Protein AF-A0A1V5GAW1-F1 (afdb_monomer_lite)

pLDDT: mean 86.17, std 14.67, range [40.56, 97.5]

Foldseek 3Di:
DDDDDPPPPPPPPPPPPPQAKWKWKAQPNRTPDTGRDQDAVNQEDEDDPVSLPDWFKIKMAIGGSDDDPWKKKKFKAFPVRDTQDIGTRDRIDIGISVVVCVSCPVTQKIWIKMWTHHNDPPPPDDIDITTNHIYGYD

Secondary structure (DSSP, 8-state):
---------------------EEEEEETTEEEEEE----TTTTEEEPPHHHHHSSSEEEEEEE-SS---SEEEEEEE-TTS-EEEEETT-SEEEEEHHHHHHHTTT-SEEEEEEEEE-SSTTS-PPPEEEEEEEEE--

Sequence (138 aa):
MKKSLILCSFILTTMWIQAQGKWQIIVNKKTLIATSEINDSLNTRIIKSSVWKSGGYLEVNYTEASPSNWIKSLHFIDEVNNELIKRENTTHTKIKISTLRKLFAGKKTLRIYMSIDPPNPMMMAPSKMITLCILKLP

Structure (mmCIF, N/CA/C/O backbone):
data_AF-A0A1V5GAW1-F1
#
_entry.id   AF-A0A1V5GAW1-F1
#
loop_
_atom_site.group_PDB
_atom_site.id
_atom_site.type_symbol
_atom_site.label_atom_id
_atom_site.label_alt_id
_atom_site.label_comp_id
_atom_site.label_asym_id
_atom_site.label_entity_id
_atom_site.label_seq_id
_atom_site.pdbx_PDB_ins_code
_atom_site.Cartn_x
_atom_site.Cartn_y
_atom_site.Cartn_z
_atom_site.occupancy
_atom_site.B_iso_or_equiv
_atom_site.auth_seq_id
_atom_site.auth_comp_id
_atom_site.auth_asym_id
_atom_site.auth_atom_id
_atom_site.pdbx_PDB_model_num
ATOM 1 N N . MET A 1 1 ? 65.916 19.326 4.723 1.00 42.53 1 MET A N 1
ATOM 2 C CA . MET A 1 1 ? 64.472 19.603 4.900 1.00 42.53 1 MET A CA 1
ATOM 3 C C . MET A 1 1 ? 63.816 19.646 3.524 1.00 42.53 1 MET A C 1
ATOM 5 O O . MET A 1 1 ? 63.941 20.651 2.837 1.00 42.53 1 MET A O 1
ATOM 9 N N . LYS A 1 2 ? 63.212 18.545 3.060 1.00 40.56 2 LYS A N 1
ATOM 10 C CA . LYS A 1 2 ? 62.506 18.501 1.767 1.00 40.56 2 LYS A CA 1
ATOM 11 C C . LYS A 1 2 ? 61.042 18.169 2.034 1.00 40.56 2 LYS A C 1
ATOM 13 O O . LYS A 1 2 ? 60.743 17.216 2.744 1.00 40.56 2 LYS A O 1
ATOM 18 N N . LYS A 1 3 ? 60.185 19.078 1.574 1.00 47.75 3 LYS A N 1
ATOM 19 C CA . LYS A 1 3 ? 58.765 19.188 1.895 1.00 47.75 3 LYS A CA 1
ATOM 20 C C . LYS A 1 3 ? 57.962 18.128 1.142 1.00 47.75 3 LYS A C 1
ATOM 22 O O . LYS A 1 3 ? 58.259 17.825 -0.009 1.00 47.75 3 LYS A O 1
ATOM 27 N N . SER A 1 4 ? 56.965 17.604 1.843 1.00 58.09 4 SER A N 1
ATOM 28 C CA . SER A 1 4 ? 55.946 16.660 1.401 1.00 58.09 4 SER A CA 1
ATOM 29 C C . SER A 1 4 ? 55.290 17.037 0.075 1.00 58.09 4 SER A C 1
ATOM 31 O O . SER A 1 4 ? 54.944 18.195 -0.145 1.00 58.09 4 SER A O 1
ATOM 33 N N . LEU A 1 5 ? 55.003 16.024 -0.738 1.00 51.09 5 LEU A N 1
ATOM 34 C CA . LEU A 1 5 ? 53.970 16.077 -1.769 1.00 51.09 5 LEU A CA 1
ATOM 35 C C . LEU A 1 5 ? 53.310 14.694 -1.826 1.00 51.09 5 LEU A C 1
ATOM 37 O O . LEU A 1 5 ? 53.595 13.865 -2.683 1.00 51.09 5 LEU A O 1
ATOM 41 N N . ILE A 1 6 ? 52.481 14.418 -0.815 1.00 55.88 6 ILE A N 1
ATOM 42 C CA . ILE A 1 6 ? 51.560 13.281 -0.830 1.00 55.88 6 ILE A CA 1
ATOM 43 C C . ILE A 1 6 ? 50.419 13.694 -1.756 1.00 55.88 6 ILE A C 1
ATOM 45 O O . ILE A 1 6 ? 49.565 14.507 -1.402 1.00 55.88 6 ILE A O 1
ATOM 49 N N . LEU A 1 7 ? 50.476 13.177 -2.980 1.00 46.69 7 LEU A N 1
ATOM 50 C CA . LEU A 1 7 ? 49.431 13.273 -3.983 1.00 46.69 7 LEU A CA 1
ATOM 51 C C . LEU A 1 7 ? 48.223 12.473 -3.469 1.00 46.69 7 LEU A C 1
ATOM 53 O O . LEU A 1 7 ? 48.161 11.252 -3.592 1.00 46.69 7 LEU A O 1
ATOM 57 N N . CYS A 1 8 ? 47.303 13.169 -2.804 1.00 51.00 8 CYS A N 1
ATOM 58 C CA . CYS A 1 8 ? 46.021 12.635 -2.363 1.00 51.00 8 CYS A CA 1
ATOM 59 C C . CYS A 1 8 ? 45.174 12.324 -3.606 1.00 51.00 8 CYS A C 1
ATOM 61 O O . CYS A 1 8 ? 44.461 13.187 -4.116 1.00 51.00 8 CYS A O 1
ATOM 63 N N . SER A 1 9 ? 45.284 11.097 -4.118 1.00 53.38 9 SER A N 1
ATOM 64 C CA . SER A 1 9 ? 44.363 10.545 -5.110 1.00 53.38 9 SER A CA 1
ATOM 65 C C . SER A 1 9 ? 42.963 10.506 -4.505 1.00 53.38 9 SER A C 1
ATOM 67 O O . SER A 1 9 ? 42.603 9.592 -3.766 1.00 53.38 9 SER A O 1
ATOM 69 N N . PHE A 1 10 ? 42.191 11.550 -4.790 1.00 52.84 10 PHE A N 1
ATOM 70 C CA . PHE A 1 10 ? 40.787 11.675 -4.443 1.00 52.84 10 PHE A CA 1
ATOM 71 C C . PHE A 1 10 ? 40.016 10.646 -5.277 1.00 52.84 10 PHE A C 1
ATOM 73 O O . PHE A 1 10 ? 39.701 10.869 -6.446 1.00 52.84 10 PHE A O 1
ATOM 80 N N . ILE A 1 11 ? 39.787 9.469 -4.694 1.00 56.19 11 ILE A N 1
ATOM 81 C CA . ILE A 1 11 ? 38.952 8.418 -5.273 1.00 56.19 11 ILE A CA 1
ATOM 82 C C . ILE A 1 11 ? 37.514 8.951 -5.280 1.00 56.19 11 ILE A C 1
ATOM 84 O O . ILE A 1 11 ? 36.774 8.818 -4.306 1.00 56.19 11 ILE A O 1
ATOM 88 N N . LEU A 1 12 ? 37.126 9.578 -6.392 1.00 51.22 12 LEU A N 1
ATOM 89 C CA . LEU A 1 12 ? 35.740 9.863 -6.749 1.00 51.22 12 LEU A CA 1
ATOM 90 C C . LEU A 1 12 ? 35.032 8.527 -6.999 1.00 51.22 12 LEU A C 1
ATOM 92 O O . LEU A 1 12 ? 34.859 8.089 -8.133 1.00 51.22 12 LEU A O 1
ATOM 96 N N . THR A 1 13 ? 34.630 7.862 -5.917 1.00 54.38 13 THR A N 1
ATOM 97 C CA . THR A 1 13 ? 33.575 6.854 -5.978 1.00 54.38 13 THR A CA 1
ATOM 98 C C . THR A 1 13 ? 32.281 7.596 -6.282 1.00 54.38 13 THR A C 1
ATOM 100 O O . THR A 1 13 ? 31.601 8.126 -5.407 1.00 54.38 13 THR A O 1
ATOM 103 N N . THR A 1 14 ? 31.962 7.705 -7.569 1.00 52.81 14 THR A N 1
ATOM 104 C CA . THR A 1 14 ? 30.637 8.120 -8.008 1.00 52.81 14 THR A CA 1
ATOM 105 C C . THR A 1 14 ? 29.656 7.072 -7.499 1.00 52.81 14 THR A C 1
ATOM 107 O O . THR A 1 14 ? 29.580 5.954 -8.002 1.00 52.81 14 THR A O 1
ATOM 110 N N . MET A 1 15 ? 28.938 7.398 -6.426 1.00 47.75 15 MET A N 1
ATOM 111 C CA . MET A 1 15 ? 27.827 6.581 -5.966 1.00 47.75 15 MET A CA 1
ATOM 112 C C . MET A 1 15 ? 26.761 6.608 -7.057 1.00 47.75 15 MET A C 1
ATOM 114 O O . MET A 1 15 ? 26.121 7.632 -7.294 1.00 47.75 15 MET A O 1
ATOM 118 N N . TRP A 1 16 ? 26.582 5.479 -7.739 1.00 44.44 16 TRP A N 1
ATOM 119 C CA . TRP A 1 16 ? 25.432 5.240 -8.597 1.00 44.44 16 TRP A CA 1
ATOM 120 C C . TRP A 1 16 ? 24.206 5.161 -7.688 1.00 44.44 16 TRP A C 1
ATOM 122 O O . TRP A 1 16 ? 23.844 4.094 -7.194 1.00 44.44 16 TRP A O 1
ATOM 132 N N . ILE A 1 17 ? 23.590 6.311 -7.413 1.00 52.69 17 ILE A N 1
ATOM 133 C CA . ILE A 1 17 ? 22.275 6.365 -6.783 1.00 52.69 17 ILE A CA 1
ATOM 134 C C . ILE A 1 17 ? 21.314 5.769 -7.807 1.00 52.69 17 ILE A C 1
ATOM 136 O O . ILE A 1 17 ? 20.887 6.439 -8.746 1.00 52.69 17 ILE A O 1
ATOM 140 N N . GLN A 1 18 ? 21.016 4.478 -7.663 1.00 57.41 18 GLN A N 1
ATOM 141 C CA . GLN A 1 18 ? 19.928 3.863 -8.405 1.00 57.41 18 GLN A CA 1
ATOM 142 C C . GLN A 1 18 ? 18.660 4.652 -8.083 1.00 57.41 18 GLN A C 1
ATOM 144 O O . GLN A 1 18 ? 18.257 4.756 -6.925 1.00 57.41 18 GLN A O 1
ATOM 149 N N . ALA A 1 19 ? 18.065 5.258 -9.104 1.00 60.44 19 ALA A N 1
ATOM 150 C CA . ALA A 1 19 ? 16.880 6.079 -8.962 1.00 60.44 19 ALA A CA 1
ATOM 151 C C . ALA A 1 19 ? 15.697 5.176 -8.550 1.00 60.44 19 ALA A C 1
ATOM 153 O O . ALA A 1 19 ? 15.101 4.486 -9.375 1.00 60.44 19 ALA A O 1
ATOM 154 N N . GLN A 1 20 ? 15.397 5.116 -7.250 1.00 74.12 20 GLN A N 1
ATOM 155 C CA . GLN A 1 20 ? 14.271 4.355 -6.703 1.00 74.12 20 GLN A CA 1
ATOM 156 C C . GLN A 1 20 ? 13.004 5.210 -6.734 1.00 74.12 20 GLN A C 1
ATOM 158 O O . GLN A 1 20 ? 13.038 6.395 -6.393 1.00 74.12 20 GLN A O 1
ATOM 163 N N . GLY A 1 21 ? 11.880 4.613 -7.147 1.00 86.38 21 GLY A N 1
ATOM 164 C CA . GLY A 1 21 ? 10.583 5.285 -7.093 1.00 86.38 21 GLY A CA 1
ATOM 165 C C . GLY A 1 21 ? 10.225 5.710 -5.667 1.00 86.38 21 GLY A C 1
ATOM 166 O O . GLY A 1 21 ? 10.616 5.068 -4.694 1.00 86.38 21 GLY A O 1
ATOM 167 N N . LYS A 1 22 ? 9.484 6.808 -5.552 1.00 93.12 22 LYS A N 1
ATOM 168 C CA . LYS A 1 22 ? 8.987 7.365 -4.289 1.00 93.12 22 LYS A CA 1
ATOM 169 C C . LYS A 1 22 ? 7.510 7.046 -4.150 1.00 93.12 22 LYS A C 1
ATOM 171 O O . LYS A 1 22 ? 6.799 6.980 -5.145 1.00 93.12 22 LYS A O 1
ATOM 176 N N . TRP A 1 23 ? 7.019 6.894 -2.932 1.00 94.94 23 TRP A N 1
ATOM 177 C CA . TRP A 1 23 ? 5.592 6.760 -2.683 1.00 94.94 23 TRP A CA 1
ATOM 178 C C . TRP A 1 23 ? 5.139 7.568 -1.485 1.00 94.94 23 TRP A C 1
ATOM 180 O O . TRP A 1 23 ? 5.903 7.876 -0.570 1.00 94.94 23 TRP A O 1
ATOM 190 N N . GLN A 1 24 ? 3.852 7.884 -1.502 1.00 96.56 24 GLN A N 1
ATOM 191 C CA . GLN A 1 24 ? 3.162 8.605 -0.459 1.00 96.56 24 GLN A CA 1
ATOM 192 C C . GLN A 1 24 ? 1.837 7.916 -0.144 1.00 96.56 24 GLN A C 1
ATOM 194 O O . GLN A 1 24 ? 1.057 7.595 -1.041 1.00 96.56 24 GLN A O 1
ATOM 199 N N . ILE A 1 25 ? 1.575 7.726 1.146 1.00 95.81 25 ILE A N 1
ATOM 200 C CA . ILE A 1 25 ? 0.314 7.195 1.661 1.00 95.81 25 ILE A CA 1
ATOM 201 C C . ILE A 1 25 ? -0.355 8.290 2.476 1.00 95.81 25 ILE A C 1
ATOM 203 O O . ILE A 1 25 ? 0.221 8.784 3.450 1.00 95.81 25 ILE A O 1
ATOM 207 N N . ILE A 1 26 ? -1.567 8.666 2.091 1.00 95.62 26 ILE A N 1
ATOM 208 C CA . ILE A 1 26 ? -2.333 9.736 2.726 1.00 95.62 26 ILE A CA 1
ATOM 209 C C . ILE A 1 26 ? -3.638 9.142 3.241 1.00 95.62 26 ILE A C 1
ATOM 211 O O . ILE A 1 26 ? -4.351 8.464 2.509 1.00 95.62 26 ILE A O 1
ATOM 215 N N . VAL A 1 27 ? -3.982 9.416 4.495 1.00 94.25 27 VAL A N 1
ATOM 216 C CA . VAL A 1 27 ? -5.289 9.064 5.051 1.00 94.25 27 VAL A CA 1
ATOM 217 C C . VAL A 1 27 ? -5.984 10.316 5.536 1.00 94.25 27 VAL A C 1
ATOM 219 O O . VAL A 1 27 ? -5.463 11.040 6.381 1.00 94.25 27 VAL A O 1
ATOM 222 N N . ASN A 1 28 ? -7.176 10.568 4.997 1.00 91.81 28 ASN A N 1
ATOM 223 C CA . ASN A 1 28 ? -7.995 11.730 5.326 1.00 91.81 28 ASN A CA 1
ATOM 224 C C . ASN A 1 28 ? -7.181 13.043 5.280 1.00 91.81 28 ASN A C 1
ATOM 226 O O . ASN A 1 28 ? -7.107 13.790 6.255 1.00 91.81 28 ASN A O 1
ATOM 230 N N . LYS A 1 29 ? -6.511 13.278 4.140 1.00 89.50 29 LYS A N 1
ATOM 231 C CA . LYS A 1 29 ? -5.626 14.430 3.874 1.00 89.50 29 LYS A CA 1
ATOM 232 C C . LYS A 1 29 ? -4.363 14.521 4.749 1.00 89.50 29 LYS A C 1
ATOM 234 O O . LYS A 1 29 ? -3.626 15.494 4.631 1.00 89.50 29 LYS A O 1
ATOM 239 N N . LYS A 1 30 ? -4.077 13.532 5.606 1.00 91.19 30 LYS A N 1
ATOM 240 C CA . LYS A 1 30 ? -2.840 13.464 6.399 1.00 91.19 30 LYS A CA 1
ATOM 241 C C . LYS A 1 30 ? -1.873 12.453 5.802 1.00 91.19 30 LYS A C 1
ATOM 243 O O . LYS A 1 30 ? -2.205 11.276 5.686 1.00 91.19 30 LYS A O 1
ATOM 248 N N . THR A 1 31 ? -0.671 12.900 5.463 1.00 93.69 31 THR A N 1
ATOM 249 C CA . THR A 1 31 ? 0.412 12.016 5.020 1.00 93.69 31 THR A CA 1
ATOM 250 C C . THR A 1 31 ? 0.850 11.115 6.174 1.00 93.69 31 THR A C 1
ATOM 252 O O . THR A 1 31 ? 1.269 11.609 7.218 1.00 93.69 31 THR A O 1
ATOM 255 N N . LEU A 1 32 ? 0.748 9.799 5.995 1.00 92.62 32 LEU A N 1
ATOM 256 C CA . LEU A 1 32 ? 1.245 8.800 6.946 1.00 92.62 32 LEU A CA 1
ATOM 257 C C . LEU A 1 32 ? 2.693 8.402 6.645 1.00 92.62 32 LEU A C 1
ATOM 259 O O . LEU A 1 32 ? 3.486 8.176 7.562 1.00 92.62 32 LEU A O 1
ATOM 263 N N . ILE A 1 33 ? 3.011 8.289 5.354 1.00 93.75 33 ILE A N 1
ATOM 264 C CA . ILE A 1 33 ? 4.325 7.915 4.830 1.00 93.75 33 ILE A CA 1
ATOM 265 C C . ILE A 1 33 ? 4.576 8.724 3.563 1.00 93.75 33 ILE A C 1
ATOM 267 O O . ILE A 1 33 ? 3.670 8.874 2.745 1.00 93.75 33 ILE A O 1
ATOM 271 N N . ALA A 1 34 ? 5.805 9.205 3.410 1.00 93.62 34 ALA A N 1
ATOM 272 C CA . ALA A 1 34 ? 6.370 9.680 2.157 1.00 93.62 34 ALA A CA 1
ATOM 273 C C . ALA A 1 34 ? 7.841 9.242 2.131 1.00 93.62 34 ALA A C 1
ATOM 275 O O . ALA A 1 34 ? 8.625 9.730 2.942 1.00 93.62 34 ALA A O 1
ATOM 276 N N . THR A 1 35 ? 8.202 8.273 1.290 1.00 92.75 35 THR A N 1
ATOM 277 C CA . THR A 1 35 ? 9.565 7.713 1.252 1.00 92.75 35 THR A CA 1
ATOM 278 C C . THR A 1 35 ? 9.868 7.054 -0.095 1.00 92.75 35 THR A C 1
ATOM 280 O O . THR A 1 35 ? 8.962 6.796 -0.883 1.00 92.75 35 THR A O 1
ATOM 283 N N . SER A 1 36 ? 11.146 6.800 -0.366 1.00 90.12 36 SER A N 1
ATOM 284 C CA . SER A 1 36 ? 11.631 5.881 -1.411 1.00 90.12 36 SER A CA 1
ATOM 285 C C . SER A 1 36 ? 12.251 4.610 -0.828 1.00 90.12 36 SER A C 1
ATOM 287 O O . SER A 1 36 ? 12.657 3.727 -1.576 1.00 90.12 36 SER A O 1
ATOM 289 N N . GLU A 1 37 ? 12.367 4.517 0.497 1.00 88.75 37 GLU A N 1
ATOM 290 C CA . GLU A 1 37 ? 13.091 3.438 1.162 1.00 88.75 37 GLU A CA 1
ATOM 291 C C . GLU A 1 37 ? 12.216 2.199 1.360 1.00 88.75 37 GLU A C 1
ATOM 293 O O . GLU A 1 37 ? 11.156 2.232 1.995 1.00 88.75 37 GLU A O 1
ATOM 298 N N . ILE A 1 38 ? 12.693 1.070 0.841 1.00 86.19 38 ILE A N 1
ATOM 299 C CA . ILE A 1 38 ? 12.054 -0.233 1.023 1.00 86.19 38 ILE A CA 1
ATOM 300 C C . ILE A 1 38 ? 12.491 -0.787 2.384 1.00 86.19 38 ILE A C 1
ATOM 302 O O . ILE A 1 38 ? 13.492 -1.490 2.493 1.00 86.19 38 ILE A O 1
ATOM 306 N N . ASN A 1 39 ? 11.757 -0.433 3.439 1.00 87.75 39 ASN A N 1
ATOM 307 C CA . ASN A 1 39 ? 11.985 -0.942 4.787 1.00 87.75 39 ASN A CA 1
ATOM 308 C C . ASN A 1 39 ? 10.649 -1.123 5.516 1.00 87.75 39 ASN A C 1
ATOM 310 O O . ASN A 1 39 ? 9.998 -0.151 5.895 1.00 87.75 39 ASN A O 1
ATOM 314 N N . ASP A 1 40 ? 10.254 -2.372 5.753 1.00 85.12 40 ASP A N 1
ATOM 315 C CA . ASP A 1 40 ? 8.951 -2.710 6.340 1.00 85.12 40 ASP A CA 1
ATOM 316 C C . ASP A 1 40 ? 8.745 -2.115 7.739 1.00 85.12 40 ASP A C 1
ATOM 318 O O . ASP A 1 40 ? 7.635 -1.706 8.094 1.00 85.12 40 ASP A O 1
ATOM 322 N N . SER A 1 41 ? 9.817 -2.004 8.527 1.00 86.44 41 SER A N 1
ATOM 323 C CA . SER A 1 41 ? 9.755 -1.423 9.870 1.00 86.44 41 SER A CA 1
ATOM 324 C C . SER A 1 41 ? 9.510 0.084 9.801 1.00 86.44 41 SER A C 1
ATOM 326 O O . SER A 1 41 ? 8.639 0.605 10.501 1.00 86.44 41 SER A O 1
ATOM 328 N N . LEU A 1 42 ? 10.197 0.779 8.888 1.00 87.31 42 LEU A N 1
ATOM 329 C CA . LEU A 1 42 ? 9.967 2.203 8.625 1.00 87.31 42 LEU A CA 1
ATOM 330 C C . LEU A 1 42 ? 8.632 2.463 7.923 1.00 87.31 42 LEU A C 1
ATOM 332 O O . LEU A 1 42 ? 8.067 3.545 8.098 1.00 87.31 42 LEU A O 1
ATOM 336 N N . ASN A 1 43 ? 8.094 1.475 7.205 1.00 92.75 43 ASN A N 1
ATOM 337 C CA . ASN A 1 43 ? 6.853 1.580 6.436 1.00 92.75 43 ASN A CA 1
ATOM 338 C C . ASN A 1 43 ? 5.609 1.083 7.189 1.00 92.75 43 ASN A C 1
ATOM 340 O O . ASN A 1 43 ? 4.500 1.076 6.645 1.00 92.75 43 ASN A O 1
ATOM 344 N N . THR A 1 44 ? 5.761 0.715 8.462 1.00 94.50 44 THR A N 1
ATOM 345 C CA . THR A 1 44 ? 4.645 0.338 9.331 1.00 94.50 44 THR A CA 1
ATOM 346 C C . THR A 1 44 ? 4.080 1.559 10.057 1.00 94.50 44 THR A C 1
ATOM 348 O O . THR A 1 44 ? 4.808 2.314 10.707 1.00 94.50 44 THR A O 1
ATOM 351 N N . ARG A 1 45 ? 2.763 1.771 9.994 1.00 94.69 45 ARG A N 1
ATOM 352 C CA . ARG A 1 45 ? 2.068 2.847 10.721 1.00 94.69 45 ARG A CA 1
ATOM 353 C C . ARG A 1 45 ? 0.840 2.312 11.437 1.00 94.69 45 ARG A C 1
ATOM 355 O O . ARG A 1 45 ? 0.097 1.498 10.902 1.00 94.69 45 ARG A O 1
ATOM 362 N N . ILE A 1 46 ? 0.610 2.804 12.650 1.00 93.69 46 ILE A N 1
ATOM 363 C CA . ILE A 1 46 ? -0.627 2.551 13.392 1.00 93.69 46 ILE A CA 1
ATOM 364 C C . ILE A 1 46 ? -1.607 3.665 13.050 1.00 93.69 46 ILE A C 1
ATOM 366 O O . ILE A 1 46 ? -1.292 4.846 13.225 1.00 93.69 46 ILE A O 1
ATOM 370 N N . ILE A 1 47 ? -2.797 3.303 12.576 1.00 90.88 47 ILE A N 1
ATOM 371 C CA . ILE A 1 47 ? -3.858 4.277 12.341 1.00 90.88 47 ILE A CA 1
ATOM 372 C C . ILE A 1 47 ? -4.719 4.410 13.599 1.00 90.88 47 ILE A C 1
ATOM 374 O O . ILE A 1 47 ? -5.227 3.435 14.148 1.00 90.88 47 ILE A O 1
ATOM 378 N N . LYS A 1 48 ? -4.894 5.642 14.085 1.00 90.56 48 LYS A N 1
ATOM 379 C CA . LYS A 1 48 ? -5.764 5.896 15.241 1.00 90.56 48 LYS A CA 1
ATOM 380 C C . LYS A 1 48 ? -7.219 5.580 14.885 1.00 90.56 48 LYS A C 1
ATOM 382 O O . LYS A 1 48 ? -7.677 5.924 13.794 1.00 90.56 48 LYS A O 1
ATOM 387 N N . SER A 1 49 ? -7.976 5.040 15.845 1.00 88.69 49 SER A N 1
ATOM 388 C CA . SER A 1 49 ? -9.410 4.737 15.681 1.00 88.69 49 SER A CA 1
ATOM 389 C C . SER A 1 49 ? -10.226 5.938 15.196 1.00 88.69 49 SER A C 1
ATOM 391 O O . SER A 1 49 ? -11.078 5.788 14.326 1.00 88.69 49 SER A O 1
ATOM 393 N N . SER A 1 50 ? -9.917 7.149 15.672 1.00 89.12 50 SER A N 1
ATOM 394 C CA . SER A 1 50 ? -10.580 8.380 15.221 1.00 89.12 50 SER A CA 1
ATOM 395 C C . SER A 1 50 ? -10.387 8.653 13.728 1.00 89.12 50 SER A C 1
ATOM 397 O O . SER A 1 50 ? -11.331 9.052 13.055 1.00 89.12 50 SER A O 1
ATOM 399 N N . VAL A 1 51 ? -9.195 8.384 13.186 1.00 87.94 51 VAL A N 1
ATOM 400 C CA . VAL A 1 51 ? -8.896 8.550 11.757 1.00 87.94 51 VAL A CA 1
ATOM 401 C C . VAL A 1 51 ? -9.566 7.444 10.940 1.00 87.94 51 VAL A C 1
ATOM 403 O O . VAL A 1 51 ? -10.164 7.726 9.908 1.00 87.94 51 VAL A O 1
ATOM 406 N N . TRP A 1 52 ? -9.544 6.201 11.424 1.00 88.69 52 TRP A N 1
ATOM 407 C CA . TRP A 1 52 ? -10.184 5.069 10.743 1.00 88.69 52 TRP A CA 1
ATOM 408 C C . TRP A 1 52 ? -11.714 5.156 10.713 1.00 88.69 52 TRP A C 1
ATOM 410 O O . TRP A 1 52 ? -12.355 4.755 9.745 1.00 88.69 52 TRP A O 1
ATOM 420 N N . LYS A 1 53 ? -12.320 5.693 11.774 1.00 85.62 53 LYS A N 1
ATOM 421 C CA . LYS A 1 53 ? -13.767 5.927 11.849 1.00 85.62 53 LYS A CA 1
ATOM 422 C C . LYS A 1 53 ? -14.188 7.195 11.111 1.00 85.62 53 LYS A C 1
ATOM 424 O O . LYS A 1 53 ? -15.356 7.296 10.733 1.00 85.62 53 LYS A O 1
ATOM 429 N N . SER A 1 54 ? -13.262 8.133 10.893 1.00 82.25 54 SER A N 1
ATOM 430 C CA . SER A 1 54 ? -13.540 9.335 10.113 1.00 82.25 54 SER A CA 1
ATOM 431 C C . SER A 1 54 ? -13.880 8.993 8.659 1.00 82.25 54 SER A C 1
ATOM 433 O O . SER A 1 54 ? -13.497 7.949 8.125 1.00 82.25 54 SER A O 1
ATOM 435 N N . GLY A 1 55 ? -14.656 9.866 8.019 1.00 83.38 55 GLY A N 1
ATOM 436 C CA . GLY A 1 55 ? -14.875 9.791 6.579 1.00 83.38 55 GLY A CA 1
ATOM 437 C C . GLY A 1 55 ? -13.596 10.072 5.780 1.00 83.38 55 GLY A C 1
ATOM 438 O O . GLY A 1 55 ? -12.508 10.248 6.323 1.00 83.38 55 GLY A O 1
ATOM 439 N N . GLY A 1 56 ? -13.742 10.152 4.460 1.00 93.12 56 GLY A N 1
ATOM 440 C CA . GLY A 1 56 ? -12.645 10.486 3.556 1.00 93.12 56 GLY A CA 1
ATOM 441 C C . GLY A 1 56 ? -12.023 9.262 2.894 1.00 93.12 56 GLY A C 1
ATOM 442 O O . GLY A 1 56 ? -12.717 8.289 2.583 1.00 93.12 56 GLY A O 1
ATOM 443 N N . TYR A 1 57 ? -10.721 9.352 2.625 1.00 96.00 57 TYR A N 1
ATOM 444 C CA . TYR A 1 57 ? -10.032 8.463 1.696 1.00 96.00 57 TYR A CA 1
ATOM 445 C C . TYR A 1 57 ? -8.666 8.018 2.218 1.00 96.00 57 TYR A C 1
ATOM 447 O O . TYR A 1 57 ? -7.983 8.781 2.902 1.00 96.00 57 TYR A O 1
ATOM 455 N N . LEU A 1 58 ? -8.290 6.794 1.860 1.00 96.38 58 LEU A N 1
ATOM 456 C CA . LEU A 1 58 ? -6.909 6.337 1.771 1.00 96.38 58 LEU A CA 1
ATOM 457 C C . LEU A 1 58 ? -6.443 6.581 0.335 1.00 96.38 58 LEU A C 1
ATOM 459 O O . LEU A 1 58 ? -7.087 6.117 -0.607 1.00 96.38 58 LEU A O 1
ATOM 463 N N . GLU A 1 59 ? -5.347 7.303 0.177 1.00 97.12 59 GLU A N 1
ATOM 464 C CA . GLU A 1 59 ? -4.726 7.613 -1.106 1.00 97.12 59 GLU A CA 1
ATOM 465 C C . GLU A 1 59 ? -3.320 7.023 -1.117 1.00 97.12 59 GLU A C 1
ATOM 467 O O . GLU A 1 59 ? -2.570 7.161 -0.148 1.00 97.12 59 GLU A O 1
ATOM 472 N N . VAL A 1 60 ? -2.984 6.345 -2.208 1.00 97.31 60 VAL A N 1
ATOM 473 C CA . VAL A 1 60 ? -1.659 5.784 -2.463 1.00 97.31 60 VAL A CA 1
ATOM 474 C C . VAL A 1 60 ? -1.165 6.414 -3.744 1.00 97.31 60 VAL A C 1
ATOM 476 O O . VAL A 1 60 ? -1.799 6.236 -4.780 1.00 97.31 60 VAL A O 1
ATOM 479 N N . ASN A 1 61 ? -0.056 7.138 -3.662 1.00 96.69 61 ASN A N 1
ATOM 480 C CA . ASN A 1 61 ? 0.605 7.768 -4.794 1.00 96.69 61 ASN A CA 1
ATOM 481 C C . ASN A 1 61 ? 1.991 7.157 -4.938 1.00 96.69 61 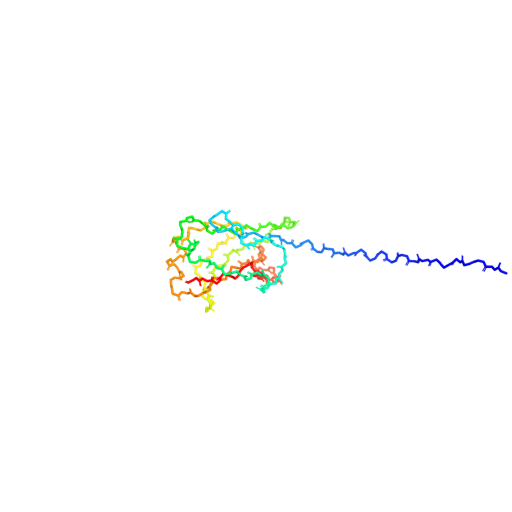ASN A C 1
ATOM 483 O O . ASN A 1 61 ? 2.795 7.259 -4.016 1.00 96.69 61 ASN A O 1
ATOM 487 N N . TYR A 1 62 ? 2.279 6.544 -6.076 1.00 94.94 62 TYR A N 1
ATOM 488 C CA . TYR A 1 62 ? 3.610 6.098 -6.452 1.00 94.94 62 TYR A CA 1
ATOM 489 C C . TYR A 1 62 ? 4.132 6.987 -7.580 1.00 94.94 62 TYR A C 1
ATOM 491 O O . TYR A 1 62 ? 3.449 7.243 -8.569 1.00 94.94 62 TYR A O 1
ATOM 499 N N . THR A 1 63 ? 5.352 7.473 -7.422 1.00 93.62 63 THR A N 1
ATOM 500 C CA . THR A 1 63 ? 6.058 8.307 -8.386 1.00 93.62 63 THR A CA 1
ATOM 501 C C . THR A 1 63 ? 7.309 7.568 -8.816 1.00 93.62 63 THR A C 1
ATOM 503 O O . THR A 1 63 ? 8.220 7.324 -8.025 1.00 93.62 63 THR A O 1
ATOM 506 N N . GLU A 1 64 ? 7.351 7.206 -10.089 1.00 89.81 64 GLU A N 1
ATOM 507 C CA . GLU A 1 64 ? 8.526 6.597 -10.694 1.00 89.81 64 GLU A CA 1
ATOM 508 C C . GLU A 1 64 ? 9.689 7.585 -10.707 1.00 89.81 64 GLU A C 1
ATOM 510 O O . GLU A 1 64 ? 9.511 8.771 -10.979 1.00 89.81 64 GLU A O 1
ATOM 515 N N . ALA A 1 65 ? 10.895 7.095 -10.433 1.00 87.62 65 ALA A N 1
ATOM 516 C CA . ALA A 1 65 ? 12.086 7.926 -10.559 1.00 87.62 65 ALA A CA 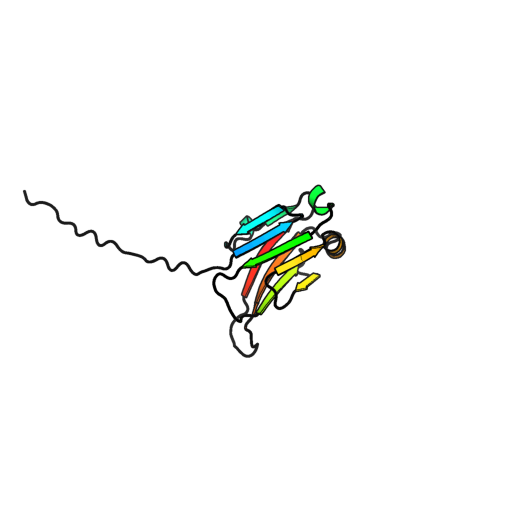1
ATOM 517 C C . ALA A 1 65 ? 12.467 8.164 -12.028 1.00 87.62 65 ALA A C 1
ATOM 519 O O . ALA A 1 65 ? 13.123 9.149 -12.359 1.00 87.62 65 ALA A O 1
ATOM 520 N N . SER A 1 66 ? 12.056 7.261 -12.919 1.00 86.50 66 SER A N 1
ATOM 521 C CA . SER A 1 66 ? 12.180 7.392 -14.368 1.00 86.50 66 SER A CA 1
ATOM 522 C C . SER A 1 66 ? 11.004 6.666 -15.021 1.00 86.50 66 SER A C 1
ATOM 524 O O . SER A 1 66 ? 10.698 5.557 -14.577 1.00 86.50 66 SER A O 1
ATOM 526 N N . PRO A 1 67 ? 10.348 7.254 -16.038 1.00 85.00 67 PRO A N 1
ATOM 527 C CA . PRO A 1 67 ? 9.214 6.621 -16.703 1.00 85.00 67 PRO A CA 1
ATOM 528 C C . PRO A 1 67 ? 9.574 5.233 -17.242 1.00 85.00 67 PRO A C 1
ATOM 530 O O . PRO A 1 67 ? 10.580 5.081 -17.937 1.00 85.00 67 PRO A O 1
ATOM 533 N N . SER A 1 68 ? 8.751 4.226 -16.951 1.00 87.25 68 SER A N 1
ATOM 534 C CA . SER A 1 68 ? 8.905 2.880 -17.507 1.00 87.25 68 SER A CA 1
ATOM 535 C C . SER A 1 68 ? 7.591 2.314 -18.036 1.00 87.25 68 SER A C 1
ATOM 537 O O . SER A 1 68 ? 6.516 2.567 -17.497 1.00 87.25 68 SER A O 1
ATOM 539 N N . ASN A 1 69 ? 7.688 1.480 -19.072 1.00 89.44 69 ASN A N 1
ATOM 540 C CA . ASN A 1 69 ? 6.556 0.747 -19.646 1.00 89.44 69 ASN A CA 1
ATOM 541 C C . ASN A 1 69 ? 6.152 -0.497 -18.835 1.00 89.44 69 ASN A C 1
ATOM 543 O O . ASN A 1 69 ? 5.296 -1.257 -19.277 1.00 89.44 69 ASN A O 1
ATOM 547 N N . TRP A 1 70 ? 6.778 -0.737 -17.681 1.00 91.19 70 TRP A N 1
ATOM 548 C CA . TRP A 1 70 ? 6.410 -1.850 -16.812 1.00 91.19 70 TRP A CA 1
ATOM 549 C C . TRP A 1 70 ? 5.029 -1.610 -16.218 1.00 91.19 70 TRP A C 1
ATOM 551 O O . TRP A 1 70 ? 4.702 -0.485 -15.820 1.00 91.19 70 TRP A O 1
ATOM 561 N N . ILE A 1 71 ? 4.245 -2.680 -16.144 1.00 91.62 71 ILE A N 1
ATOM 562 C CA . ILE A 1 71 ? 2.894 -2.647 -15.600 1.00 91.62 71 ILE A CA 1
ATOM 563 C C . ILE A 1 71 ? 3.012 -2.580 -14.087 1.00 91.62 71 ILE A C 1
ATOM 565 O O . ILE A 1 71 ? 3.762 -3.333 -13.472 1.00 91.62 71 ILE A O 1
ATOM 569 N N . LYS A 1 72 ? 2.287 -1.642 -13.486 1.00 93.94 72 LYS A N 1
ATOM 570 C CA . LYS A 1 72 ? 2.344 -1.389 -12.049 1.00 93.94 72 LYS A CA 1
ATOM 571 C C . LYS A 1 72 ? 0.967 -1.606 -11.472 1.00 93.94 72 LYS A C 1
ATOM 573 O O . LYS A 1 72 ? 0.013 -0.995 -11.952 1.00 93.94 72 LYS A O 1
ATOM 578 N N . SER A 1 73 ? 0.856 -2.482 -10.482 1.00 95.81 73 SER A N 1
ATOM 579 C CA . SER A 1 73 ? -0.428 -2.763 -9.848 1.00 95.81 73 SER A CA 1
ATOM 580 C C . SER A 1 73 ? -0.341 -2.584 -8.343 1.00 95.81 73 SER A C 1
ATOM 582 O O . SER A 1 73 ? 0.604 -3.023 -7.694 1.00 95.81 73 SER A O 1
ATOM 584 N N . LEU A 1 74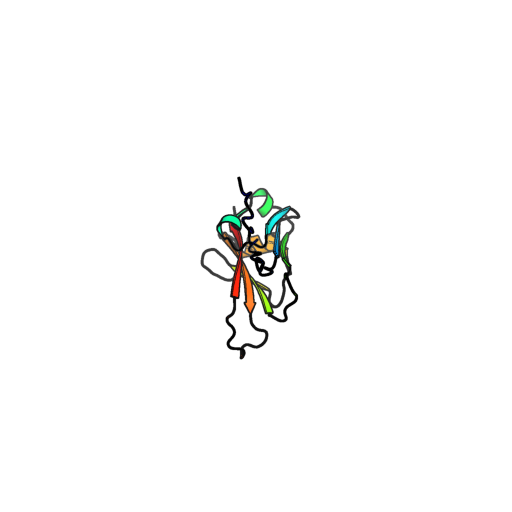 ? -1.355 -1.937 -7.776 1.00 97.38 74 LEU A N 1
ATOM 585 C CA . LEU A 1 74 ? -1.481 -1.741 -6.338 1.00 97.38 74 LEU A CA 1
ATOM 586 C C . LEU A 1 74 ? -2.326 -2.858 -5.734 1.00 97.38 74 LEU A C 1
ATOM 588 O O . LEU A 1 74 ? -3.469 -3.072 -6.146 1.00 97.38 74 LEU A O 1
ATOM 592 N N . HIS A 1 75 ? -1.781 -3.517 -4.717 1.00 97.50 75 HIS A N 1
ATOM 593 C CA . HIS A 1 75 ? -2.410 -4.633 -4.018 1.00 97.50 75 HIS A CA 1
ATOM 594 C C . HIS A 1 75 ? -2.686 -4.254 -2.564 1.00 97.50 75 HIS A C 1
ATOM 596 O O . HIS A 1 75 ? -1.808 -3.732 -1.875 1.00 97.50 75 HIS A O 1
ATOM 602 N N . PHE A 1 76 ? -3.898 -4.538 -2.091 1.00 97.38 76 PHE A N 1
ATOM 603 C CA . PHE A 1 76 ? -4.331 -4.339 -0.710 1.00 97.38 76 PHE A CA 1
ATOM 604 C C . PHE A 1 76 ? -4.661 -5.701 -0.117 1.00 97.38 76 PHE A C 1
ATOM 606 O O . PHE A 1 76 ? -5.642 -6.340 -0.505 1.00 97.38 76 PHE A O 1
ATOM 613 N N . ILE A 1 77 ? -3.826 -6.129 0.818 1.00 96.56 77 ILE A N 1
ATOM 614 C CA . ILE A 1 77 ? -3.787 -7.493 1.333 1.00 96.56 77 ILE A CA 1
ATOM 615 C C . ILE A 1 77 ? -3.980 -7.457 2.851 1.00 96.56 77 ILE A C 1
ATOM 617 O O . ILE A 1 77 ? -3.520 -6.524 3.515 1.00 96.56 77 ILE A O 1
ATOM 621 N N . ASP A 1 78 ? -4.681 -8.437 3.412 1.00 95.25 78 ASP A N 1
ATOM 622 C CA . ASP A 1 78 ? -4.850 -8.561 4.863 1.00 95.25 78 ASP A CA 1
ATOM 623 C C . ASP A 1 78 ? -3.677 -9.293 5.555 1.00 95.25 78 ASP A C 1
ATOM 625 O O . ASP A 1 78 ? -2.662 -9.641 4.945 1.00 95.25 78 ASP A O 1
ATOM 629 N N . GLU A 1 79 ? -3.782 -9.517 6.867 1.00 93.31 79 GLU A N 1
ATOM 630 C CA . GLU A 1 79 ? -2.753 -10.236 7.626 1.00 93.31 79 GLU A CA 1
ATOM 631 C C . GLU A 1 79 ? -2.533 -11.706 7.220 1.00 93.31 79 GLU A C 1
ATOM 633 O O . GLU A 1 79 ? -1.444 -12.223 7.481 1.00 93.31 79 GLU A O 1
ATOM 638 N N . VAL A 1 80 ? -3.518 -12.361 6.592 1.00 94.44 80 VAL A N 1
ATOM 639 C CA . VAL A 1 80 ? -3.456 -13.771 6.155 1.00 94.44 80 VAL A CA 1
ATOM 640 C C . VAL A 1 80 ? -3.129 -13.906 4.665 1.00 94.44 80 VAL A C 1
ATOM 642 O O . VAL A 1 80 ? -3.316 -14.970 4.083 1.00 94.44 80 VAL A O 1
ATOM 645 N N . ASN A 1 81 ? -2.596 -12.843 4.057 1.00 92.75 81 ASN A N 1
ATOM 646 C CA . ASN A 1 81 ? -2.245 -12.766 2.639 1.00 92.75 81 ASN A CA 1
ATOM 647 C C . ASN A 1 81 ? -3.444 -12.893 1.681 1.00 92.75 81 ASN A C 1
ATOM 649 O O . ASN A 1 81 ? -3.258 -13.225 0.512 1.00 92.75 81 ASN A O 1
ATOM 653 N N . ASN A 1 82 ? -4.663 -12.598 2.141 1.00 94.12 82 ASN A N 1
ATOM 654 C CA . ASN A 1 82 ? -5.821 -12.528 1.259 1.00 94.12 82 ASN A CA 1
ATOM 655 C C . ASN A 1 82 ? -5.864 -11.168 0.553 1.00 94.12 82 ASN A C 1
ATOM 657 O O . ASN A 1 82 ? -5.864 -10.115 1.200 1.00 94.12 82 ASN A O 1
ATOM 661 N N . GLU A 1 83 ? -5.912 -11.188 -0.776 1.00 95.19 83 GLU A N 1
ATOM 662 C CA . GLU A 1 83 ? -6.027 -9.982 -1.589 1.00 95.19 83 GLU A CA 1
ATOM 663 C C . GLU A 1 83 ? -7.478 -9.503 -1.618 1.00 95.19 83 GLU A C 1
ATOM 665 O O . GLU A 1 83 ? -8.375 -10.182 -2.113 1.00 95.19 83 GLU A O 1
ATOM 670 N N . LEU A 1 84 ? -7.714 -8.309 -1.078 1.00 94.19 84 LEU A N 1
ATOM 671 C CA . LEU A 1 84 ? -9.056 -7.739 -0.968 1.00 94.19 84 LEU A CA 1
ATOM 672 C C . LEU A 1 84 ? -9.329 -6.691 -2.044 1.00 94.19 84 LEU A C 1
ATOM 674 O O . LEU A 1 84 ? -10.479 -6.481 -2.431 1.00 94.19 84 LEU A O 1
ATOM 678 N N . ILE A 1 85 ? -8.288 -5.996 -2.508 1.00 95.81 85 ILE A N 1
ATOM 679 C CA . ILE A 1 85 ? -8.392 -5.020 -3.593 1.00 95.81 85 ILE A CA 1
ATOM 680 C C . ILE A 1 85 ? -7.128 -5.095 -4.438 1.00 95.81 85 ILE A C 1
ATOM 682 O O . ILE A 1 85 ? -6.021 -4.968 -3.916 1.00 95.81 85 ILE A O 1
ATOM 686 N N . LYS A 1 86 ? -7.316 -5.178 -5.752 1.00 96.19 86 LYS A N 1
ATOM 687 C CA . LYS A 1 86 ? -6.268 -5.001 -6.751 1.00 96.19 86 LYS A CA 1
ATOM 688 C C . LYS A 1 86 ? -6.627 -3.836 -7.661 1.00 96.19 86 LYS A C 1
ATOM 690 O O . LYS A 1 86 ? -7.783 -3.675 -8.058 1.00 96.19 86 LYS A O 1
ATOM 695 N N . ARG A 1 87 ? -5.649 -2.993 -7.970 1.00 96.25 87 ARG A N 1
ATOM 696 C CA . ARG A 1 87 ? -5.771 -1.941 -8.982 1.00 96.25 87 ARG A CA 1
ATOM 697 C C . ARG A 1 87 ? -4.661 -2.133 -9.990 1.00 96.25 87 ARG A C 1
ATOM 699 O O . ARG A 1 87 ? -3.504 -1.871 -9.685 1.00 96.25 87 ARG A O 1
ATOM 706 N N . GLU A 1 88 ? -5.037 -2.633 -11.153 1.00 93.62 88 GLU A N 1
ATOM 707 C CA . GLU A 1 88 ? -4.107 -2.941 -12.229 1.00 93.62 88 GLU A CA 1
ATOM 708 C C . GLU A 1 88 ? -3.736 -1.689 -13.014 1.00 93.62 88 GLU A C 1
ATOM 710 O O . GLU A 1 88 ? -4.547 -0.770 -13.149 1.00 93.62 88 GLU A O 1
ATOM 715 N N . ASN A 1 89 ? -2.506 -1.680 -13.526 1.00 92.50 89 ASN A N 1
ATOM 716 C CA . ASN A 1 89 ? -1.966 -0.633 -14.390 1.00 92.50 89 ASN A CA 1
ATOM 717 C C . ASN A 1 89 ? -2.176 0.794 -13.847 1.00 92.50 89 ASN A C 1
ATOM 719 O O . ASN A 1 89 ? -2.591 1.706 -14.565 1.00 92.50 89 ASN A O 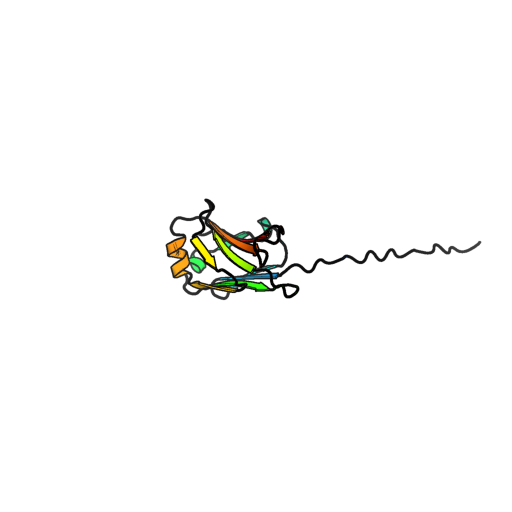1
ATOM 723 N N . THR A 1 90 ? -1.923 0.988 -12.553 1.00 94.50 90 THR A N 1
ATOM 724 C CA . THR A 1 90 ? -2.000 2.304 -11.926 1.00 94.50 90 THR A CA 1
ATOM 725 C C . THR A 1 90 ? -0.937 2.496 -10.857 1.00 94.50 90 THR A C 1
ATOM 727 O O . THR A 1 90 ? -0.641 1.614 -10.052 1.00 94.50 90 THR A O 1
ATOM 730 N N . THR A 1 91 ? -0.403 3.712 -10.809 1.00 94.00 91 THR A N 1
ATOM 731 C CA . THR A 1 91 ? 0.500 4.191 -9.760 1.00 94.00 91 THR A CA 1
ATOM 732 C C . THR A 1 91 ? -0.229 5.016 -8.700 1.00 94.00 91 THR A C 1
ATOM 734 O O . THR A 1 91 ? 0.348 5.326 -7.660 1.00 94.00 91 THR A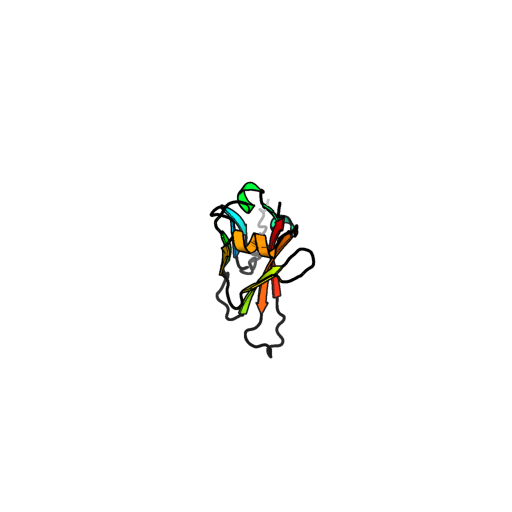 O 1
ATOM 737 N N . HIS A 1 92 ? -1.504 5.346 -8.924 1.00 96.19 92 HIS A N 1
ATOM 738 C CA . HIS A 1 92 ? -2.328 6.107 -7.993 1.00 96.19 92 HIS A CA 1
ATOM 739 C C . HIS A 1 92 ? -3.671 5.419 -7.745 1.00 96.19 92 HIS A C 1
ATOM 741 O O . HIS A 1 92 ? -4.362 4.977 -8.665 1.00 96.19 92 HIS A O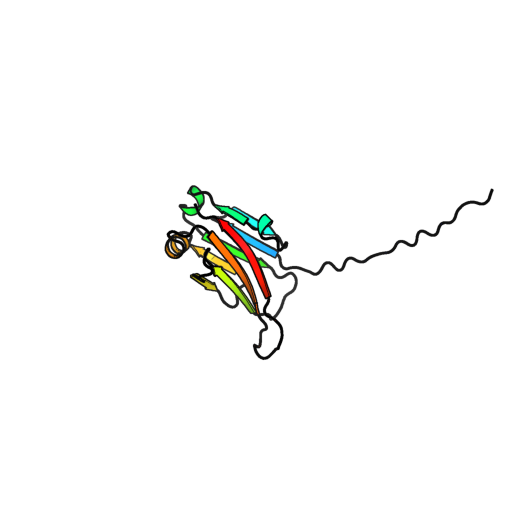 1
ATOM 747 N N . THR A 1 93 ? -4.086 5.358 -6.483 1.00 97.00 93 THR A N 1
ATOM 748 C CA . THR A 1 93 ? -5.453 4.970 -6.140 1.00 97.00 93 THR A CA 1
ATOM 749 C C . THR A 1 93 ? -5.966 5.724 -4.931 1.00 97.00 93 THR A C 1
ATOM 751 O O . THR A 1 93 ? -5.218 6.072 -4.017 1.00 97.00 93 THR A O 1
ATOM 754 N N . LYS A 1 94 ? -7.281 5.928 -4.920 1.00 96.69 94 LYS A N 1
ATOM 755 C CA . LYS A 1 94 ? -8.017 6.627 -3.876 1.00 96.69 94 LYS A CA 1
ATOM 756 C C . LYS A 1 94 ? -9.235 5.804 -3.483 1.00 96.69 94 LYS A C 1
ATOM 758 O O . LYS A 1 94 ? -10.135 5.582 -4.290 1.00 96.69 94 LYS A O 1
ATOM 763 N N . ILE A 1 95 ? -9.273 5.349 -2.234 1.00 96.00 95 ILE A N 1
ATOM 764 C CA . ILE A 1 95 ? -10.288 4.417 -1.733 1.00 96.00 95 ILE A CA 1
ATOM 765 C C . ILE A 1 95 ? -10.993 5.036 -0.534 1.00 96.00 95 ILE A C 1
ATOM 767 O O . ILE A 1 95 ? -10.354 5.505 0.405 1.00 96.00 95 ILE A O 1
ATOM 771 N N . LYS A 1 96 ? -12.330 5.035 -0.544 1.00 95.50 96 LYS A N 1
ATOM 772 C CA . LYS A 1 96 ? -13.121 5.515 0.596 1.00 95.50 96 LYS A CA 1
ATOM 773 C C . LYS A 1 96 ? -12.835 4.659 1.831 1.00 95.50 96 LYS A C 1
ATOM 775 O O . LYS A 1 96 ? -12.932 3.432 1.773 1.00 95.50 96 LYS A O 1
ATOM 780 N N . ILE A 1 97 ? -12.584 5.305 2.970 1.00 94.12 97 ILE A N 1
ATOM 781 C CA . ILE A 1 97 ? -12.356 4.610 4.249 1.00 94.12 97 ILE A CA 1
ATOM 782 C C . ILE A 1 97 ? -13.578 3.765 4.644 1.00 94.12 97 ILE A C 1
ATOM 784 O O . ILE A 1 97 ? -13.434 2.694 5.222 1.00 94.12 97 ILE A O 1
ATOM 788 N N . SER A 1 98 ? -14.797 4.189 4.290 1.00 93.25 98 SER A N 1
ATOM 789 C CA . SER A 1 98 ? -16.012 3.391 4.514 1.00 93.25 98 SER A CA 1
ATOM 790 C C . SER A 1 98 ? -16.005 2.053 3.768 1.00 93.25 98 SER A C 1
ATOM 792 O O . SER A 1 98 ? -16.463 1.059 4.324 1.00 93.25 98 SER A O 1
ATOM 794 N N . THR A 1 99 ? -15.470 2.005 2.547 1.00 94.06 99 THR A N 1
ATOM 795 C CA . THR A 1 99 ? -15.312 0.758 1.786 1.00 94.06 99 THR A CA 1
ATOM 796 C C . THR A 1 99 ? -14.225 -0.114 2.402 1.00 94.06 99 THR A C 1
ATOM 798 O O . THR A 1 99 ? -14.452 -1.301 2.615 1.00 94.06 99 THR A O 1
ATOM 801 N N . LEU A 1 100 ? -13.082 0.478 2.765 1.00 92.88 100 LEU A N 1
ATOM 802 C CA . LEU A 1 100 ? -11.997 -0.254 3.425 1.00 92.88 100 LEU A CA 1
ATOM 803 C C . LEU A 1 100 ? -12.449 -0.874 4.747 1.00 92.88 100 LEU A C 1
ATOM 805 O O . LEU A 1 100 ? -12.168 -2.037 4.993 1.00 92.88 100 LEU A O 1
ATOM 809 N N . ARG A 1 101 ? -13.223 -0.150 5.561 1.00 91.94 101 ARG A N 1
ATOM 810 C CA . ARG A 1 101 ? -13.783 -0.684 6.811 1.00 91.94 101 ARG A CA 1
ATOM 811 C C . ARG A 1 101 ? -14.655 -1.917 6.612 1.00 91.94 101 ARG A C 1
ATOM 813 O O . ARG A 1 101 ? -14.649 -2.784 7.474 1.00 91.94 101 ARG A O 1
ATOM 820 N N . LYS A 1 102 ? -15.410 -1.984 5.512 1.00 92.44 102 LYS A N 1
ATOM 821 C CA . LYS A 1 102 ? -16.242 -3.151 5.189 1.00 92.44 102 LYS A CA 1
ATOM 822 C C . LYS A 1 102 ? -15.385 -4.339 4.759 1.00 92.44 102 LYS A C 1
ATOM 824 O O . LYS A 1 102 ? -15.601 -5.440 5.243 1.00 92.44 102 LYS A O 1
ATOM 829 N N . LEU A 1 103 ? -14.413 -4.102 3.879 1.00 91.25 103 LEU A N 1
ATOM 830 C CA . LEU A 1 103 ? -13.545 -5.151 3.334 1.00 91.25 103 LEU A CA 1
ATOM 831 C C . LEU A 1 103 ? -12.564 -5.707 4.375 1.00 91.25 103 LEU A C 1
ATOM 833 O O . LEU A 1 103 ? -12.273 -6.895 4.372 1.00 91.25 103 LEU A O 1
ATOM 837 N N . PHE A 1 104 ? -12.096 -4.857 5.289 1.00 91.56 104 PHE A N 1
ATOM 838 C CA . PHE A 1 104 ? -11.152 -5.200 6.355 1.00 91.56 104 PHE A CA 1
ATOM 839 C C . PHE A 1 104 ? -11.841 -5.309 7.727 1.00 91.56 104 PHE A C 1
ATOM 841 O O . PHE A 1 104 ? -11.212 -5.112 8.767 1.00 91.56 104 PHE A O 1
ATOM 848 N N . ALA A 1 105 ? -13.146 -5.597 7.759 1.00 88.56 105 ALA A N 1
ATOM 849 C CA . ALA A 1 105 ? -13.870 -5.798 9.011 1.00 88.56 105 ALA A CA 1
ATOM 850 C C . ALA A 1 105 ? -13.290 -7.004 9.773 1.00 88.56 105 ALA A C 1
ATOM 852 O O . ALA A 1 105 ? -13.170 -8.097 9.226 1.00 88.56 105 ALA A O 1
ATOM 853 N N . GLY A 1 106 ? -12.904 -6.795 11.034 1.00 88.00 106 GLY A N 1
ATOM 854 C CA . GLY A 1 106 ? -12.275 -7.828 11.867 1.00 88.00 106 GLY A CA 1
ATOM 855 C C . GLY A 1 106 ? -10.801 -8.109 11.550 1.00 88.00 106 GLY A C 1
ATOM 856 O O . GLY A 1 106 ? -10.189 -8.924 12.237 1.00 88.00 106 GLY A O 1
ATOM 857 N N . LYS A 1 107 ? -10.218 -7.427 10.556 1.00 92.44 107 LYS A N 1
ATOM 858 C CA . LYS A 1 107 ? -8.803 -7.547 10.188 1.00 92.44 107 LYS A CA 1
ATOM 859 C C . LYS A 1 107 ? -7.957 -6.571 10.990 1.00 92.44 107 LYS A C 1
ATOM 861 O O . LYS A 1 107 ? -8.368 -5.438 11.244 1.00 92.44 107 LYS A O 1
ATOM 866 N N . LYS A 1 108 ? -6.757 -7.001 11.379 1.00 93.19 108 LYS A N 1
ATOM 867 C CA . LYS A 1 108 ? -5.841 -6.185 12.200 1.00 93.19 108 LYS A CA 1
ATOM 868 C C . LYS A 1 108 ? -4.833 -5.419 11.360 1.00 93.19 108 LYS A C 1
ATOM 870 O O . LYS A 1 108 ? -4.299 -4.410 11.819 1.00 93.19 108 LYS A O 1
ATOM 875 N N . THR A 1 109 ? -4.537 -5.899 10.154 1.00 94.81 109 THR A N 1
ATOM 876 C CA . THR A 1 109 ? -3.492 -5.314 9.316 1.00 94.81 109 THR A CA 1
ATOM 877 C C . THR A 1 109 ? -3.964 -5.174 7.878 1.00 94.81 109 THR A C 1
ATOM 879 O O . THR A 1 109 ? -4.511 -6.102 7.296 1.00 94.81 109 THR A O 1
ATOM 882 N N . LEU A 1 110 ? -3.689 -4.015 7.290 1.00 95.19 110 LEU A N 1
ATOM 883 C CA . LEU A 1 110 ? -3.778 -3.776 5.857 1.00 95.19 110 LEU A CA 1
ATOM 884 C C . LEU A 1 110 ? -2.360 -3.572 5.319 1.00 95.19 110 LEU A C 1
ATOM 886 O O . LEU A 1 110 ? -1.680 -2.621 5.700 1.00 95.19 110 LEU A O 1
ATOM 890 N N . ARG A 1 111 ? -1.913 -4.449 4.426 1.00 96.44 111 ARG A N 1
ATOM 891 C CA . ARG A 1 111 ? -0.637 -4.336 3.717 1.00 96.44 111 ARG A CA 1
ATOM 892 C C . ARG A 1 111 ? -0.887 -3.822 2.305 1.00 96.44 111 ARG A C 1
ATOM 894 O O . ARG A 1 111 ? -1.766 -4.316 1.605 1.00 96.44 111 ARG A O 1
ATOM 901 N N . ILE A 1 112 ? -0.128 -2.811 1.910 1.00 96.56 112 ILE A N 1
ATOM 902 C CA . ILE A 1 112 ? -0.216 -2.165 0.604 1.00 96.56 112 ILE A CA 1
ATOM 903 C C . ILE A 1 112 ? 1.078 -2.464 -0.140 1.00 96.56 112 ILE A C 1
ATOM 905 O O . ILE A 1 112 ? 2.155 -2.049 0.300 1.00 96.56 112 ILE A O 1
ATOM 909 N N . TYR A 1 113 ? 0.959 -3.150 -1.269 1.00 95.81 113 TYR A N 1
ATOM 910 C CA . TYR A 1 113 ? 2.081 -3.503 -2.128 1.00 95.81 113 TYR A CA 1
ATOM 911 C C . TYR A 1 113 ? 1.942 -2.877 -3.510 1.00 95.81 113 TYR A C 1
ATOM 913 O O . TYR A 1 113 ? 0.836 -2.600 -3.974 1.00 95.81 113 TYR A O 1
ATOM 921 N N . MET A 1 114 ? 3.080 -2.705 -4.170 1.00 95.12 114 MET A N 1
ATOM 922 C CA . MET A 1 114 ? 3.173 -2.456 -5.601 1.00 95.12 114 MET A CA 1
ATOM 923 C C . MET A 1 114 ? 3.829 -3.664 -6.260 1.00 95.12 114 MET A C 1
ATOM 925 O O . MET A 1 114 ? 4.947 -4.022 -5.885 1.00 95.12 114 MET A O 1
ATOM 929 N N . SER A 1 115 ? 3.166 -4.270 -7.237 1.00 94.81 115 SER A N 1
ATOM 930 C CA . SER A 1 115 ? 3.820 -5.157 -8.198 1.00 94.81 115 SER A CA 1
ATOM 931 C C . SER A 1 115 ? 4.312 -4.340 -9.385 1.00 94.81 115 SER A C 1
ATOM 933 O O . SER A 1 115 ? 3.701 -3.342 -9.772 1.00 94.81 115 SER A O 1
ATOM 935 N N . ILE A 1 116 ? 5.459 -4.734 -9.920 1.00 92.38 116 ILE A N 1
ATOM 936 C CA . ILE A 1 116 ? 6.069 -4.170 -11.116 1.00 92.38 116 ILE A CA 1
ATOM 937 C C . ILE A 1 116 ? 6.350 -5.360 -12.026 1.00 92.38 116 ILE A C 1
ATOM 939 O O . ILE A 1 116 ? 7.294 -6.121 -11.798 1.00 92.38 116 ILE A O 1
ATOM 943 N N . ASP A 1 117 ? 5.484 -5.524 -13.016 1.00 92.00 117 ASP A N 1
ATOM 944 C CA . ASP A 1 117 ? 5.445 -6.661 -13.924 1.00 92.00 117 ASP A CA 1
ATOM 945 C C . ASP A 1 117 ? 5.953 -6.257 -15.316 1.00 92.00 117 ASP A C 1
ATOM 947 O O . ASP A 1 117 ? 5.774 -5.105 -15.743 1.00 92.00 117 ASP A O 1
ATOM 951 N N . PRO A 1 118 ? 6.589 -7.181 -16.056 1.00 90.81 118 PRO A N 1
ATOM 952 C CA . PRO A 1 118 ? 6.961 -6.919 -17.435 1.00 90.81 118 PRO A CA 1
ATOM 953 C C . PRO A 1 118 ? 5.709 -6.648 -18.292 1.00 90.81 118 PRO A C 1
ATOM 955 O O . PRO A 1 118 ? 4.688 -7.313 -18.119 1.00 90.81 118 PRO A O 1
ATOM 958 N N . PRO A 1 119 ? 5.770 -5.720 -19.265 1.00 88.69 119 PRO A N 1
ATOM 959 C CA . PRO A 1 119 ? 4.644 -5.425 -20.158 1.00 88.69 119 PRO A CA 1
ATOM 960 C C . PRO A 1 119 ? 4.196 -6.615 -21.009 1.00 88.69 119 PRO A C 1
ATOM 962 O O . PRO A 1 119 ? 3.053 -6.655 -21.455 1.00 88.69 119 PRO A O 1
ATOM 965 N N . ASN A 1 120 ? 5.093 -7.571 -21.260 1.00 86.94 120 ASN A N 1
ATOM 966 C CA . ASN A 1 120 ? 4.784 -8.799 -21.973 1.00 86.94 120 ASN A CA 1
ATOM 967 C C . ASN A 1 120 ? 5.186 -10.001 -21.099 1.00 86.94 120 ASN A C 1
ATOM 969 O O . ASN A 1 120 ? 6.367 -10.113 -20.760 1.00 86.94 120 ASN A O 1
ATOM 973 N N . PRO A 1 121 ? 4.250 -10.910 -20.769 1.00 76.88 121 PRO A N 1
ATOM 974 C CA . PRO A 1 121 ? 4.517 -12.082 -19.933 1.00 76.88 121 PRO A CA 1
ATOM 975 C C . PRO A 1 121 ? 5.496 -13.087 -20.560 1.00 76.88 121 PRO A C 1
ATOM 977 O O . PRO A 1 121 ? 6.014 -13.950 -19.860 1.00 76.88 121 PRO A O 1
ATOM 980 N N . MET A 1 122 ? 5.779 -12.985 -21.864 1.00 82.31 122 MET A N 1
ATOM 981 C CA . MET A 1 122 ? 6.799 -13.801 -22.535 1.00 82.31 122 MET A CA 1
ATOM 982 C C . MET A 1 122 ? 8.224 -13.280 -22.331 1.00 82.31 122 MET A C 1
ATOM 984 O O . MET A 1 122 ? 9.186 -13.985 -22.638 1.00 82.31 122 MET A O 1
ATOM 988 N N . MET A 1 123 ? 8.391 -12.057 -21.820 1.00 78.06 123 MET A N 1
ATOM 989 C CA . MET A 1 123 ? 9.699 -11.621 -21.354 1.00 78.06 123 MET A CA 1
ATOM 990 C C . MET A 1 123 ? 9.981 -12.381 -20.063 1.00 78.06 123 MET A C 1
ATOM 992 O O . MET A 1 123 ? 9.283 -12.180 -19.076 1.00 78.06 123 MET A O 1
ATOM 996 N N . MET A 1 124 ? 11.007 -13.232 -20.047 1.00 79.06 124 MET A N 1
ATOM 997 C CA . MET A 1 124 ? 11.471 -13.965 -18.856 1.00 79.06 124 MET A CA 1
ATOM 998 C C . MET A 1 124 ? 12.075 -13.036 -17.774 1.00 79.06 124 MET A C 1
ATOM 1000 O O . MET A 1 124 ? 13.013 -13.402 -17.070 1.00 79.06 124 MET A O 1
ATOM 1004 N N . ALA A 1 125 ? 11.587 -11.801 -17.669 1.00 82.88 125 ALA A N 1
ATOM 1005 C CA . ALA A 1 125 ? 11.971 -10.840 -16.655 1.00 82.88 125 ALA A CA 1
ATOM 1006 C C . ALA A 1 125 ? 11.156 -11.098 -15.375 1.00 82.88 125 ALA A C 1
ATOM 1008 O O . ALA A 1 125 ? 9.941 -11.288 -15.453 1.00 82.88 125 ALA A O 1
ATOM 1009 N N . PRO A 1 126 ? 11.793 -11.095 -14.193 1.00 82.38 126 PRO A N 1
ATOM 1010 C CA . PRO A 1 126 ? 11.096 -11.354 -12.944 1.00 82.38 126 PRO A CA 1
ATOM 1011 C C . PRO A 1 126 ? 10.193 -10.178 -12.561 1.00 82.38 126 PRO A C 1
ATOM 1013 O O . PRO A 1 126 ? 10.620 -9.020 -12.567 1.00 82.38 126 PRO A O 1
ATOM 1016 N N . SER A 1 127 ? 8.967 -10.491 -12.148 1.00 87.19 127 SER A N 1
ATOM 1017 C CA . SER A 1 127 ? 8.091 -9.550 -11.455 1.00 87.19 127 SER A CA 1
ATOM 1018 C C . SER A 1 127 ? 8.696 -9.139 -10.117 1.00 87.19 127 SER A C 1
ATOM 1020 O O . SER A 1 127 ? 9.204 -9.972 -9.360 1.00 87.19 127 SER A O 1
ATOM 1022 N N . LYS A 1 128 ? 8.618 -7.847 -9.793 1.00 89.75 128 LYS A N 1
ATOM 1023 C CA . LYS A 1 128 ? 9.079 -7.310 -8.509 1.00 89.75 128 LYS A CA 1
ATOM 1024 C C . LYS A 1 128 ? 7.890 -6.886 -7.662 1.00 89.75 128 LYS A C 1
ATOM 1026 O O . LYS A 1 128 ? 7.035 -6.149 -8.133 1.00 89.75 128 LYS A O 1
ATOM 1031 N N . MET A 1 129 ? 7.880 -7.274 -6.391 1.00 90.81 129 MET A N 1
ATOM 1032 C CA . MET A 1 129 ? 6.883 -6.828 -5.418 1.00 90.81 129 MET A CA 1
ATOM 1033 C C . MET A 1 129 ? 7.548 -5.951 -4.356 1.00 90.81 129 MET A C 1
ATOM 1035 O O . MET A 1 129 ? 8.605 -6.294 -3.828 1.00 90.81 129 MET A O 1
ATOM 1039 N N . ILE A 1 130 ? 6.955 -4.793 -4.074 1.00 92.06 130 ILE A N 1
ATOM 1040 C CA . ILE A 1 130 ? 7.481 -3.793 -3.140 1.00 92.06 130 ILE A CA 1
ATOM 1041 C C . ILE A 1 130 ? 6.420 -3.492 -2.088 1.00 92.06 130 ILE A C 1
ATOM 1043 O O . ILE A 1 130 ? 5.300 -3.108 -2.424 1.00 92.06 130 ILE A O 1
ATOM 1047 N N . THR A 1 131 ? 6.777 -3.614 -0.811 1.00 93.88 131 THR A N 1
ATOM 1048 C CA . THR A 1 131 ? 5.932 -3.159 0.298 1.00 93.88 131 THR A CA 1
ATOM 1049 C C . THR A 1 131 ? 5.948 -1.638 0.368 1.00 93.88 131 THR A C 1
ATOM 1051 O O . THR A 1 131 ? 6.972 -1.034 0.690 1.00 93.88 131 THR A O 1
ATOM 1054 N N . LEU A 1 132 ? 4.806 -1.002 0.107 1.00 94.69 132 LEU A N 1
ATOM 1055 C CA . LEU A 1 132 ? 4.673 0.449 0.240 1.00 94.69 132 LEU A CA 1
ATOM 1056 C C . LEU A 1 132 ? 4.348 0.842 1.682 1.00 94.69 132 LEU A C 1
ATOM 1058 O O . LEU A 1 132 ? 4.892 1.812 2.212 1.00 94.69 132 LEU A O 1
ATOM 1062 N N . CYS A 1 133 ? 3.427 0.115 2.319 1.00 95.62 133 CYS A N 1
ATOM 1063 C CA . CYS A 1 133 ? 2.989 0.421 3.676 1.00 95.62 133 CYS A CA 1
ATOM 1064 C C . CYS A 1 133 ? 2.306 -0.763 4.353 1.00 95.62 133 CYS A C 1
ATOM 1066 O O . CYS A 1 133 ? 1.554 -1.506 3.726 1.00 95.62 133 CYS A O 1
ATOM 1068 N N . ILE A 1 134 ? 2.513 -0.877 5.663 1.00 96.12 134 ILE A N 1
ATOM 1069 C CA . ILE A 1 134 ? 1.766 -1.773 6.541 1.00 96.12 134 ILE A CA 1
ATOM 1070 C C . ILE A 1 134 ? 0.980 -0.909 7.531 1.00 96.12 134 ILE A C 1
ATOM 1072 O O . ILE A 1 134 ? 1.549 -0.256 8.407 1.00 96.12 134 ILE A O 1
ATOM 1076 N N . LEU A 1 135 ? -0.341 -0.894 7.397 1.00 94.62 135 LEU A N 1
ATOM 1077 C CA . LEU A 1 135 ? -1.252 -0.182 8.285 1.00 94.62 135 LEU A CA 1
ATOM 1078 C C . LEU A 1 135 ? -1.791 -1.138 9.347 1.00 94.62 135 LEU A C 1
ATOM 1080 O O . LEU A 1 135 ? -2.528 -2.072 9.036 1.00 94.62 135 LEU A O 1
ATOM 1084 N N . LYS A 1 136 ? -1.460 -0.880 10.612 1.00 94.88 136 LYS A N 1
ATOM 1085 C CA . LYS A 1 136 ? -2.097 -1.543 11.755 1.00 94.88 136 LYS A CA 1
ATOM 1086 C C . LYS A 1 136 ? -3.423 -0.848 12.033 1.00 94.88 136 LYS A C 1
ATOM 1088 O O . LYS A 1 136 ? -3.427 0.337 12.382 1.00 94.88 136 LYS A O 1
ATOM 1093 N N . LEU A 1 137 ? -4.510 -1.578 11.817 1.00 92.06 137 LEU A N 1
ATOM 1094 C CA . LEU A 1 137 ? -5.881 -1.121 11.998 1.00 92.06 137 LEU A CA 1
ATOM 1095 C C . LEU A 1 137 ? -6.261 -1.154 13.493 1.00 92.06 137 LEU A C 1
ATOM 1097 O O . LEU A 1 137 ? -5.679 -1.939 14.246 1.00 92.06 137 LEU A O 1
ATOM 1101 N N . PRO A 1 138 ? -7.173 -0.273 13.935 1.00 88.00 138 PRO A N 1
ATOM 1102 C CA . PRO A 1 138 ? -7.566 -0.130 15.331 1.00 88.00 138 PRO A CA 1
ATOM 1103 C C . PRO A 1 138 ? -8.682 -1.092 15.743 1.00 88.00 138 PRO A C 1
ATOM 1105 O O . PRO A 1 138 ? -9.431 -1.562 14.857 1.00 88.00 138 PRO A O 1
#

Radius of gyration: 20.76 Å; chains: 1; bounding box: 81×34×38 Å